Protein AF-A0A4R8FY64-F1 (afdb_monomer)

Mean predicted aligned error: 5.44 Å

Structure (mmCIF, N/CA/C/O backbone):
data_AF-A0A4R8FY64-F1
#
_entry.id   AF-A0A4R8FY64-F1
#
loop_
_atom_site.group_PDB
_atom_site.id
_atom_site.type_symbol
_atom_site.label_atom_id
_atom_site.label_alt_id
_atom_site.label_comp_id
_atom_site.label_asym_id
_atom_site.label_entity_id
_atom_site.label_seq_id
_atom_site.pdbx_PDB_ins_code
_atom_site.Cartn_x
_atom_site.Cartn_y
_atom_site.Cartn_z
_atom_site.occupancy
_atom_site.B_iso_or_equiv
_atom_site.auth_seq_id
_atom_site.auth_comp_id
_atom_site.auth_asym_id
_atom_site.auth_atom_id
_atom_site.pdbx_PDB_model_num
ATOM 1 N N . MET A 1 1 ? 22.031 -8.456 -6.719 1.00 40.69 1 MET A N 1
ATOM 2 C CA . MET A 1 1 ? 20.586 -8.147 -6.676 1.00 40.69 1 MET A CA 1
ATOM 3 C C . MET A 1 1 ? 20.107 -8.464 -5.271 1.00 40.69 1 MET A C 1
ATOM 5 O O . MET A 1 1 ? 20.200 -9.615 -4.882 1.00 40.69 1 MET A O 1
ATOM 9 N N . LEU A 1 2 ? 19.717 -7.461 -4.481 1.00 50.09 2 LEU A N 1
ATOM 10 C CA . LEU A 1 2 ? 19.338 -7.645 -3.068 1.00 50.09 2 LEU A CA 1
ATOM 11 C C . LEU A 1 2 ? 17.896 -8.152 -2.872 1.00 50.09 2 LEU A C 1
ATOM 13 O O . LEU A 1 2 ? 17.432 -8.225 -1.742 1.00 50.09 2 LEU A O 1
ATOM 17 N N . PHE A 1 3 ? 17.180 -8.509 -3.943 1.00 54.56 3 PHE A N 1
ATOM 18 C CA . PHE A 1 3 ? 15.768 -8.875 -3.867 1.00 54.56 3 PHE A CA 1
ATOM 19 C C . PHE A 1 3 ? 15.477 -10.065 -4.783 1.00 54.56 3 PHE A C 1
ATOM 21 O O . PHE A 1 3 ? 15.800 -10.026 -5.971 1.00 54.56 3 PHE A O 1
ATOM 28 N N . GLY A 1 4 ? 14.887 -11.121 -4.218 1.00 47.72 4 GLY A N 1
ATOM 29 C CA . GLY A 1 4 ? 14.247 -12.178 -4.995 1.00 47.72 4 GLY A CA 1
ATOM 30 C C . GLY A 1 4 ? 12.927 -11.661 -5.587 1.00 47.72 4 GLY A C 1
ATOM 31 O O . GLY A 1 4 ? 12.262 -10.850 -4.942 1.00 47.72 4 GLY A O 1
ATOM 32 N N . PRO A 1 5 ? 12.532 -12.107 -6.789 1.00 56.25 5 PRO A N 1
ATOM 33 C CA . PRO A 1 5 ? 11.401 -11.557 -7.547 1.00 56.25 5 PRO A CA 1
ATOM 34 C C . PRO A 1 5 ? 10.006 -11.807 -6.938 1.00 56.25 5 PRO A C 1
ATOM 36 O O . PRO A 1 5 ? 9.020 -11.379 -7.525 1.00 56.25 5 PRO A O 1
ATOM 39 N N . ASP A 1 6 ? 9.909 -12.476 -5.786 1.00 58.50 6 ASP A N 1
ATOM 40 C CA . ASP A 1 6 ? 8.6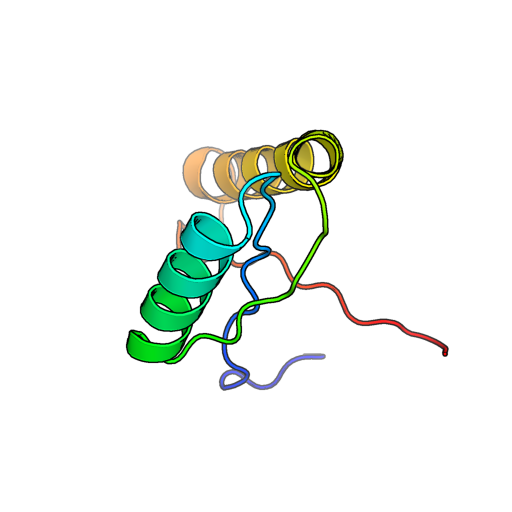92 -13.191 -5.367 1.00 58.50 6 ASP A CA 1
ATOM 41 C C . ASP A 1 6 ? 8.127 -12.751 -4.000 1.00 58.50 6 ASP A C 1
ATOM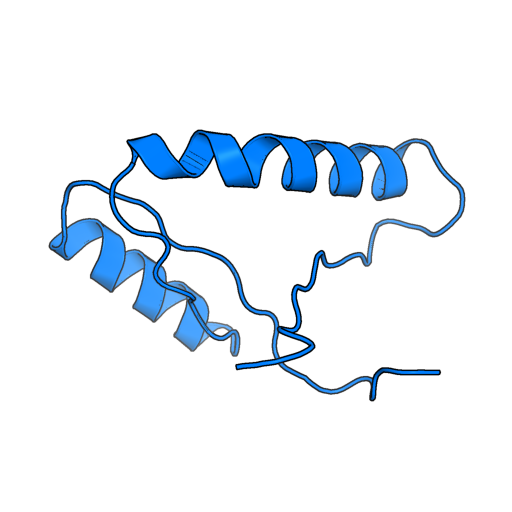 43 O O . ASP A 1 6 ? 7.296 -13.417 -3.386 1.00 58.50 6 ASP A O 1
ATOM 47 N N . ALA A 1 7 ? 8.599 -11.625 -3.459 1.00 72.69 7 ALA A N 1
ATOM 48 C CA . ALA A 1 7 ? 8.080 -11.121 -2.192 1.00 72.69 7 ALA A CA 1
ATOM 49 C C . ALA A 1 7 ? 6.843 -10.240 -2.425 1.00 72.69 7 ALA A C 1
ATOM 51 O O . ALA A 1 7 ? 6.956 -9.160 -3.006 1.00 72.69 7 ALA A O 1
ATOM 52 N N . ALA A 1 8 ? 5.687 -10.692 -1.925 1.00 84.50 8 ALA A N 1
ATOM 53 C CA . ALA A 1 8 ? 4.414 -9.980 -2.024 1.00 84.50 8 ALA A CA 1
ATOM 54 C C . ALA A 1 8 ? 4.541 -8.487 -1.633 1.00 84.50 8 ALA A C 1
ATOM 56 O O . ALA A 1 8 ? 5.170 -8.177 -0.614 1.00 84.50 8 ALA A O 1
ATOM 57 N N . PRO A 1 9 ? 3.946 -7.565 -2.412 1.00 89.56 9 PRO A N 1
ATOM 58 C CA . PRO A 1 9 ? 3.860 -6.147 -2.081 1.00 89.56 9 PRO A CA 1
ATOM 59 C C . PRO A 1 9 ? 3.304 -5.874 -0.685 1.00 89.56 9 PRO A C 1
ATOM 61 O O . PRO A 1 9 ? 2.405 -6.581 -0.226 1.00 89.56 9 PRO A O 1
ATOM 64 N N . HIS A 1 10 ? 3.779 -4.787 -0.066 1.00 90.69 10 HIS A N 1
ATOM 65 C CA . HIS A 1 10 ? 3.304 -4.318 1.237 1.00 90.69 10 HIS A CA 1
ATOM 66 C C . HIS A 1 10 ? 2.666 -2.918 1.165 1.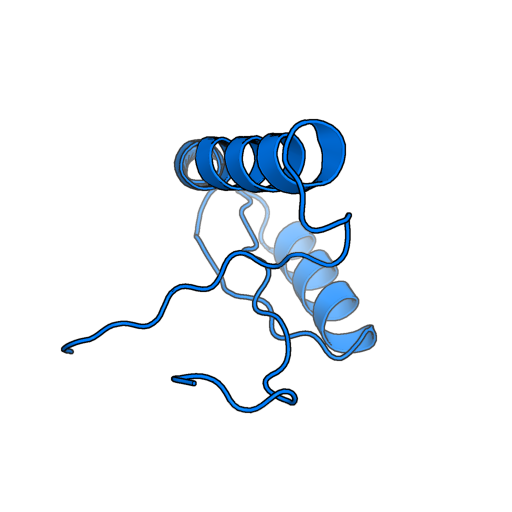00 90.69 10 HIS A C 1
ATOM 68 O O . HIS A 1 10 ? 3.310 -1.941 1.553 1.00 90.69 10 HIS A O 1
ATOM 74 N N . PRO A 1 11 ? 1.438 -2.765 0.633 1.00 91.62 11 PRO A N 1
ATOM 75 C CA . PRO A 1 11 ? 0.751 -1.477 0.643 1.00 91.62 11 PRO A CA 1
ATOM 76 C C . PRO A 1 11 ? 0.452 -1.032 2.076 1.00 91.62 11 PRO A C 1
ATOM 78 O O . PRO A 1 11 ? -0.003 -1.833 2.893 1.00 91.62 11 PRO A O 1
ATOM 81 N N . THR A 1 12 ? 0.672 0.246 2.378 1.00 93.50 12 THR A N 1
ATOM 82 C CA . THR A 1 12 ? 0.281 0.812 3.673 1.00 93.50 12 THR A CA 1
ATOM 83 C C . THR A 1 12 ? -1.212 1.106 3.709 1.00 93.50 12 THR A C 1
ATOM 85 O O . THR A 1 12 ? -1.762 1.596 2.724 1.00 93.50 12 THR A O 1
ATOM 88 N N . VAL A 1 13 ? -1.836 0.866 4.857 1.00 96.00 13 VAL A N 1
ATOM 89 C CA . VAL A 1 13 ? -3.219 1.236 5.155 1.00 96.00 13 VAL A CA 1
ATOM 90 C C . VAL A 1 13 ? -3.202 2.305 6.242 1.00 96.00 13 VAL A C 1
ATOM 92 O O . VAL A 1 13 ? -2.534 2.143 7.262 1.00 96.00 13 VAL A O 1
ATOM 95 N N . GLN A 1 14 ? -3.917 3.403 6.009 1.00 96.19 14 GLN A N 1
ATOM 96 C CA . GLN A 1 14 ? -4.077 4.500 6.955 1.00 96.19 14 GLN A CA 1
ATOM 97 C C . GLN A 1 14 ? -5.550 4.892 7.045 1.00 96.19 14 GLN A C 1
ATOM 99 O O . GLN A 1 14 ? -6.215 5.017 6.016 1.00 96.19 14 GLN A O 1
ATOM 104 N N . GLY A 1 15 ? -6.048 5.156 8.249 1.00 97.19 15 GLY A N 1
ATOM 105 C CA . GLY A 1 15 ? -7.424 5.607 8.446 1.00 97.19 15 GLY A CA 1
ATOM 106 C C . GLY A 1 15 ? -7.772 5.814 9.913 1.00 97.19 15 GLY A C 1
ATOM 107 O O . GLY A 1 15 ? -7.166 5.210 10.790 1.00 97.19 15 GLY A O 1
ATOM 108 N N . ASP A 1 16 ? -8.737 6.696 10.173 1.00 98.12 16 ASP A N 1
ATOM 109 C CA . ASP A 1 16 ? -9.246 6.952 11.530 1.00 98.12 16 ASP A CA 1
ATOM 110 C C . ASP A 1 16 ? -10.489 6.093 11.858 1.00 98.12 16 ASP A C 1
ATOM 112 O O . ASP A 1 16 ? -10.898 6.013 13.013 1.00 98.12 16 ASP A O 1
ATOM 116 N N . ASP A 1 17 ? -11.078 5.439 10.849 1.00 98.06 17 ASP A N 1
ATOM 117 C CA . ASP A 1 17 ? -12.180 4.481 10.984 1.00 98.06 17 ASP A CA 1
ATOM 118 C C . ASP A 1 17 ? -11.633 3.055 10.850 1.00 98.06 17 ASP A C 1
ATOM 120 O O . ASP A 1 17 ? -11.164 2.659 9.779 1.00 98.06 17 ASP A O 1
ATOM 124 N N . THR A 1 18 ? -11.701 2.286 11.938 1.00 96.00 18 THR A N 1
ATOM 125 C CA . THR A 1 18 ? -11.142 0.930 11.995 1.00 96.00 18 THR A CA 1
ATOM 126 C C . THR A 1 18 ? -11.877 -0.051 11.082 1.00 96.00 18 THR A C 1
ATOM 128 O O . THR A 1 18 ? -11.243 -0.895 10.455 1.00 96.00 18 THR A O 1
ATOM 131 N N . GLY A 1 19 ? -13.201 0.083 10.942 1.00 97.94 19 GLY A N 1
ATOM 132 C CA . GLY A 1 19 ? -13.987 -0.776 10.055 1.00 97.94 19 GLY A CA 1
ATOM 133 C C . GLY A 1 19 ? -13.633 -0.545 8.586 1.00 97.94 19 GLY A C 1
ATOM 134 O O . GLY A 1 19 ? -13.520 -1.494 7.809 1.00 97.94 19 GLY A O 1
ATOM 135 N N . ALA A 1 20 ? -13.378 0.708 8.208 1.00 98.00 20 ALA A N 1
ATOM 136 C CA . ALA A 1 20 ? -12.904 1.040 6.870 1.00 98.00 20 ALA A CA 1
ATOM 137 C C . ALA A 1 20 ? -11.493 0.486 6.598 1.00 98.00 20 ALA A C 1
ATOM 139 O O . ALA A 1 20 ? -11.245 -0.056 5.516 1.00 98.00 20 ALA A O 1
ATOM 140 N N . THR A 1 21 ? -10.570 0.590 7.561 1.00 97.88 21 THR A N 1
ATOM 141 C CA . THR A 1 21 ? -9.207 0.054 7.400 1.00 97.88 21 THR A CA 1
ATOM 142 C C . THR A 1 21 ? -9.179 -1.471 7.336 1.00 97.88 21 THR A C 1
ATOM 144 O O . THR A 1 21 ? -8.386 -2.018 6.570 1.00 97.88 21 THR A O 1
ATOM 147 N N . ASP A 1 22 ? -10.070 -2.155 8.058 1.00 98.06 22 ASP A N 1
ATOM 148 C CA . ASP A 1 22 ? -10.190 -3.617 8.015 1.00 98.06 22 ASP A CA 1
ATOM 149 C C . ASP A 1 22 ? -10.648 -4.098 6.634 1.00 98.06 22 ASP A C 1
ATOM 151 O O . ASP A 1 22 ? -10.004 -4.959 6.030 1.00 98.06 22 ASP A O 1
ATOM 155 N N . ILE A 1 23 ? -11.687 -3.467 6.072 1.00 98.44 23 ILE A N 1
ATOM 156 C CA . ILE A 1 23 ? -12.157 -3.758 4.708 1.00 98.44 23 ILE A CA 1
ATOM 157 C C . ILE A 1 23 ? -11.032 -3.530 3.690 1.00 98.44 23 ILE A C 1
ATOM 159 O O . ILE A 1 23 ? -10.805 -4.366 2.813 1.00 98.44 23 ILE A O 1
ATOM 163 N N . ALA A 1 24 ? -10.301 -2.417 3.799 1.00 97.94 24 ALA A N 1
ATOM 164 C CA . ALA A 1 24 ? -9.182 -2.132 2.905 1.00 97.94 24 ALA A CA 1
AT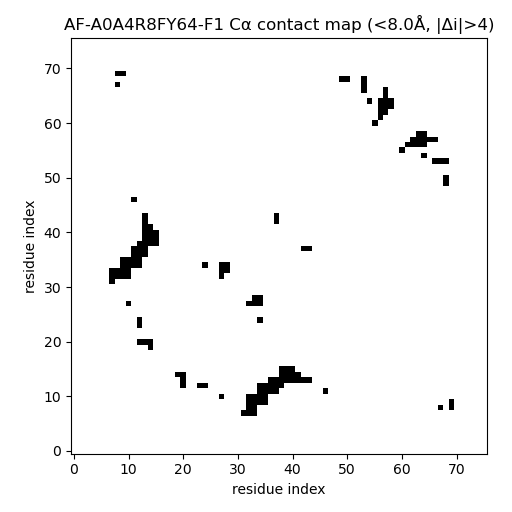OM 165 C C . ALA A 1 24 ? -8.076 -3.197 3.013 1.00 97.94 24 ALA A C 1
ATOM 167 O O . ALA A 1 24 ? -7.563 -3.665 1.994 1.00 97.94 24 ALA A O 1
ATOM 168 N N . ALA A 1 25 ? -7.732 -3.613 4.233 1.00 97.56 25 ALA A N 1
ATOM 169 C CA . ALA A 1 25 ? -6.740 -4.651 4.471 1.00 97.56 25 ALA A CA 1
ATOM 170 C C . ALA A 1 25 ? -7.169 -6.002 3.871 1.00 97.56 25 ALA A C 1
ATOM 172 O O . ALA A 1 25 ? -6.346 -6.685 3.258 1.00 97.56 25 ALA A O 1
ATOM 173 N N . ASP A 1 26 ? -8.445 -6.368 3.976 1.00 98.19 26 ASP A N 1
ATOM 174 C CA . ASP A 1 26 ? -8.973 -7.606 3.399 1.00 98.19 26 ASP A CA 1
ATOM 175 C C . ASP A 1 26 ? -8.972 -7.594 1.871 1.00 98.19 26 ASP A C 1
ATOM 177 O O . ASP A 1 26 ? -8.568 -8.580 1.251 1.00 98.19 26 ASP A O 1
ATOM 181 N N . LEU A 1 27 ? -9.312 -6.464 1.246 1.00 98.25 27 LEU A N 1
ATOM 182 C CA . LEU A 1 27 ? -9.198 -6.302 -0.207 1.00 98.25 27 LEU A CA 1
ATOM 183 C C . LEU A 1 27 ? -7.747 -6.444 -0.688 1.00 98.25 27 LEU A C 1
ATOM 185 O O . LEU A 1 27 ? -7.489 -7.092 -1.702 1.00 98.25 27 LEU A O 1
ATOM 189 N N . ILE A 1 28 ? -6.787 -5.885 0.053 1.00 96.75 28 ILE A N 1
ATOM 190 C CA . ILE A 1 28 ? -5.354 -6.018 -0.249 1.00 96.75 28 ILE A CA 1
ATOM 191 C C . ILE A 1 28 ? -4.909 -7.485 -0.130 1.00 96.75 28 ILE A C 1
ATOM 193 O O . ILE A 1 28 ? -4.187 -7.984 -0.996 1.00 96.75 28 ILE A O 1
ATOM 197 N N . ARG A 1 29 ? -5.362 -8.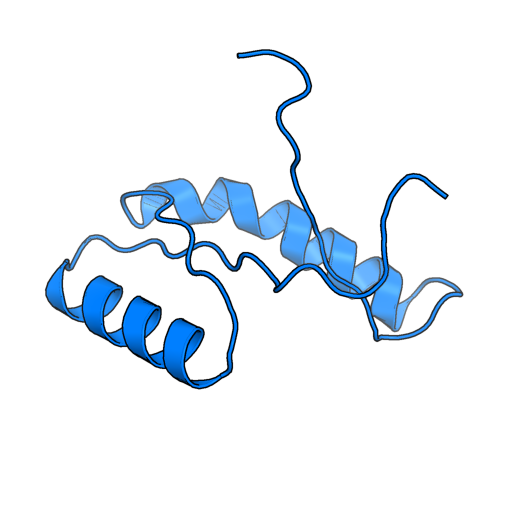205 0.904 1.00 96.25 29 ARG A N 1
ATOM 198 C CA . ARG A 1 29 ? -5.075 -9.643 1.059 1.00 96.25 29 ARG A CA 1
ATOM 199 C C . ARG A 1 29 ? -5.686 -10.471 -0.067 1.00 96.25 29 ARG A C 1
ATOM 201 O O . ARG A 1 29 ? -5.033 -11.389 -0.558 1.00 96.25 29 ARG A O 1
ATOM 208 N N . ALA A 1 30 ? -6.898 -10.132 -0.505 1.00 97.81 30 ALA A N 1
ATOM 209 C CA . ALA A 1 30 ? -7.608 -10.849 -1.563 1.00 97.81 30 ALA A CA 1
ATOM 210 C C . ALA A 1 30 ? -6.865 -10.834 -2.912 1.00 97.81 30 ALA A C 1
ATOM 212 O O . ALA A 1 30 ? -6.999 -11.777 -3.688 1.00 97.81 30 ALA A O 1
ATOM 213 N N . ILE A 1 31 ? -6.040 -9.813 -3.176 1.00 95.38 31 ILE A N 1
ATOM 214 C CA . ILE A 1 31 ? -5.189 -9.728 -4.378 1.00 95.38 31 ILE A CA 1
ATOM 215 C C . ILE A 1 31 ? -3.769 -10.288 -4.169 1.00 95.38 31 ILE A C 1
ATOM 217 O O . ILE A 1 31 ? -2.901 -10.114 -5.023 1.00 95.38 31 ILE A O 1
ATOM 221 N N . GLY A 1 32 ? -3.513 -10.960 -3.041 1.00 93.62 32 GLY A N 1
ATOM 222 C CA . GLY A 1 32 ? -2.228 -11.597 -2.733 1.00 93.62 32 GLY A CA 1
ATOM 223 C C . GLY A 1 32 ? -1.161 -10.653 -2.171 1.00 93.62 32 GLY A C 1
ATOM 224 O O . GLY A 1 32 ? 0.007 -11.033 -2.078 1.00 93.62 32 GLY A O 1
ATOM 225 N N . PHE A 1 33 ? -1.529 -9.427 -1.796 1.00 93.38 33 PHE A N 1
ATOM 226 C CA . PHE A 1 33 ? -0.621 -8.465 -1.168 1.00 93.38 33 PHE A CA 1
ATOM 227 C C . PHE A 1 33 ? -0.718 -8.542 0.361 1.00 93.38 33 PHE A C 1
ATOM 229 O O . PHE A 1 33 ? -1.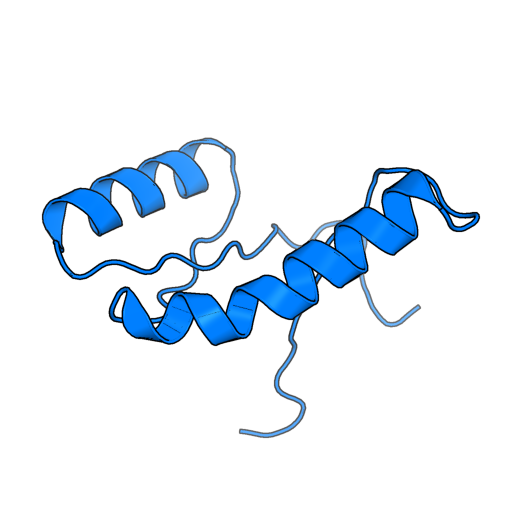613 -9.168 0.928 1.00 93.38 33 PHE A O 1
ATOM 236 N N . LYS A 1 34 ? 0.230 -7.912 1.056 1.00 93.38 34 LYS A N 1
ATOM 237 C CA . LYS A 1 34 ? 0.325 -7.934 2.518 1.00 93.38 34 LYS A CA 1
ATOM 238 C C . LYS A 1 34 ? 0.117 -6.524 3.080 1.00 93.38 34 LYS A C 1
ATOM 240 O O . LYS A 1 34 ? 1.055 -5.735 3.042 1.00 93.38 34 LYS A O 1
ATOM 245 N N . PRO A 1 35 ? -1.079 -6.176 3.587 1.00 94.69 35 PRO A N 1
ATOM 246 C CA . PRO A 1 35 ? -1.328 -4.832 4.097 1.00 94.69 35 PRO A CA 1
ATOM 247 C C . PRO A 1 35 ? -0.426 -4.536 5.299 1.00 94.69 35 PRO A C 1
ATOM 249 O O . PRO A 1 35 ? -0.237 -5.390 6.167 1.00 94.69 35 PRO A O 1
ATOM 252 N N . LEU A 1 36 ? 0.110 -3.320 5.345 1.00 92.56 36 LEU A N 1
ATOM 253 C CA . LEU A 1 36 ? 0.881 -2.797 6.466 1.00 92.56 36 LEU A CA 1
ATOM 254 C C . LEU A 1 36 ? 0.072 -1.697 7.152 1.00 92.56 36 LEU A C 1
ATOM 256 O O . LEU A 1 36 ? -0.186 -0.660 6.545 1.00 92.56 36 LEU A O 1
ATOM 260 N N . ASP A 1 37 ? -0.313 -1.908 8.406 1.00 93.50 37 ASP A N 1
ATOM 261 C CA . ASP A 1 37 ? -0.952 -0.862 9.205 1.00 93.50 37 ASP A CA 1
ATOM 262 C C . ASP A 1 37 ? 0.043 0.281 9.456 1.00 93.50 37 ASP A C 1
ATOM 264 O O . ASP A 1 37 ? 1.127 0.081 10.009 1.00 93.50 37 ASP A O 1
ATOM 268 N N . ALA A 1 38 ? -0.317 1.478 8.999 1.00 93.75 38 ALA A N 1
ATOM 269 C CA . ALA A 1 38 ? 0.460 2.697 9.160 1.00 93.75 38 ALA A CA 1
ATOM 270 C C . ALA A 1 38 ? -0.246 3.727 10.065 1.00 93.75 38 ALA A C 1
ATOM 272 O O . ALA A 1 38 ? 0.197 4.877 10.146 1.00 93.75 38 ALA A O 1
ATOM 273 N N . GLY A 1 39 ? -1.304 3.327 10.775 1.00 95.25 39 GLY A N 1
ATOM 274 C CA . GLY A 1 39 ? -2.012 4.123 11.774 1.00 95.25 39 GLY A CA 1
ATOM 275 C C . GLY A 1 39 ? -3.044 5.101 11.203 1.00 95.25 39 GLY A C 1
ATOM 276 O O . GLY A 1 39 ? -3.561 4.938 10.101 1.00 95.25 39 GLY A O 1
ATOM 277 N N . GLY A 1 40 ? -3.357 6.142 11.981 1.00 96.44 40 GLY A N 1
ATOM 278 C CA . GLY A 1 40 ? -4.404 7.116 11.646 1.00 96.44 40 GLY A CA 1
ATOM 279 C C . GLY A 1 40 ? -4.157 7.892 10.347 1.00 96.44 40 GLY A C 1
ATOM 280 O O . GLY A 1 40 ? -3.025 8.026 9.884 1.00 96.44 40 GLY A O 1
ATOM 281 N N . LEU A 1 41 ? -5.200 8.510 9.792 1.00 96.00 41 LEU A N 1
ATOM 282 C CA . LEU A 1 41 ? -5.173 9.164 8.473 1.00 96.00 41 LEU A CA 1
ATOM 283 C C . LEU A 1 41 ? -4.067 10.231 8.344 1.00 96.00 41 LEU A C 1
ATOM 285 O O . LEU A 1 41 ? -3.481 10.438 7.279 1.00 96.00 41 LEU A O 1
ATOM 289 N N . ARG A 1 42 ? -3.713 10.881 9.460 1.00 95.62 42 ARG A N 1
ATOM 290 C CA . ARG A 1 42 ? -2.630 11.878 9.541 1.00 95.62 42 ARG A CA 1
ATOM 291 C C . ARG A 1 42 ? -1.248 11.337 9.173 1.00 95.62 42 ARG A C 1
ATOM 293 O O . ARG A 1 42 ? -0.360 12.146 8.890 1.00 95.62 42 ARG A O 1
ATOM 300 N N . THR A 1 43 ? -1.019 10.028 9.210 1.00 95.19 43 THR A N 1
ATOM 301 C CA . THR A 1 43 ? 0.263 9.430 8.811 1.00 95.19 43 THR A CA 1
ATOM 302 C C . THR A 1 43 ? 0.375 9.275 7.292 1.00 95.19 43 THR A C 1
ATOM 304 O O . THR A 1 43 ? 1.489 9.203 6.776 1.00 95.19 43 THR A O 1
ATOM 307 N N . GLY A 1 44 ? -0.737 9.343 6.546 1.00 92.38 44 GLY A N 1
ATOM 308 C CA . GLY A 1 44 ? -0.754 9.216 5.082 1.00 92.38 44 GLY A CA 1
ATOM 309 C C . GLY A 1 44 ? 0.124 10.245 4.359 1.00 92.38 44 GLY A C 1
ATOM 310 O O . GLY A 1 44 ? 0.708 9.953 3.315 1.00 92.38 44 GLY A O 1
ATOM 311 N N . ARG A 1 45 ? 0.339 11.424 4.961 1.00 94.25 45 ARG A N 1
ATOM 312 C CA . ARG A 1 45 ? 1.283 12.436 4.448 1.00 94.25 45 ARG A CA 1
ATOM 313 C C . ARG A 1 45 ? 2.720 11.933 4.320 1.00 94.25 45 ARG A C 1
ATOM 315 O O . ARG A 1 45 ? 3.470 12.481 3.524 1.00 94.25 45 ARG A O 1
ATOM 322 N N . PHE A 1 46 ? 3.114 10.927 5.102 1.00 91.69 46 PHE A N 1
ATOM 323 C CA . PHE A 1 46 ? 4.446 10.336 5.017 1.00 91.69 46 PHE A CA 1
ATOM 324 C C . PHE A 1 46 ? 4.554 9.350 3.852 1.00 91.69 46 PHE A C 1
ATOM 326 O O . PHE A 1 46 ? 5.639 9.192 3.310 1.00 91.69 46 PHE A O 1
ATOM 333 N N . ALA A 1 47 ? 3.443 8.744 3.417 1.00 90.19 47 ALA A N 1
ATOM 334 C CA . ALA A 1 47 ? 3.399 7.879 2.238 1.00 90.19 47 ALA A CA 1
ATOM 335 C C . ALA A 1 47 ? 3.356 8.678 0.919 1.00 90.19 47 ALA A C 1
ATOM 337 O O . ALA A 1 47 ? 3.923 8.251 -0.088 1.00 90.19 47 ALA A O 1
ATOM 338 N N . ALA A 1 48 ? 2.72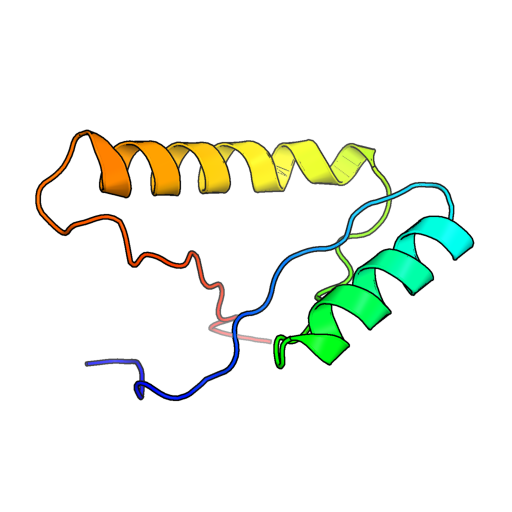6 9.859 0.919 1.00 89.00 48 ALA A N 1
ATOM 339 C CA . ALA A 1 48 ? 2.501 10.661 -0.287 1.00 89.00 48 ALA A CA 1
ATOM 340 C C . ALA A 1 48 ? 3.776 11.002 -1.102 1.00 89.00 48 ALA A C 1
ATOM 342 O O . ALA A 1 48 ? 3.743 10.851 -2.326 1.00 89.00 48 ALA A O 1
ATOM 343 N N . PRO A 1 49 ? 4.918 11.390 -0.495 1.00 91.06 49 PRO A N 1
ATOM 344 C CA . PRO A 1 49 ? 6.149 11.650 -1.243 1.00 91.06 49 PRO A CA 1
ATOM 345 C C . PRO A 1 49 ? 6.686 10.413 -1.970 1.00 91.06 49 PRO A C 1
ATOM 347 O O . PRO A 1 49 ? 7.229 10.534 -3.068 1.00 91.06 49 PRO A O 1
ATOM 350 N N . PHE A 1 50 ? 6.516 9.221 -1.392 1.00 89.94 50 PHE A N 1
ATOM 351 C CA . PHE A 1 50 ? 6.958 7.974 -2.015 1.00 89.94 50 PHE A CA 1
ATOM 352 C C . PHE A 1 50 ? 6.077 7.609 -3.204 1.00 89.94 50 PHE A C 1
ATOM 354 O O . PHE A 1 50 ? 6.608 7.277 -4.260 1.00 89.94 50 PHE A O 1
ATOM 361 N N . ALA A 1 51 ? 4.755 7.763 -3.074 1.00 88.69 51 ALA A N 1
ATOM 362 C CA . ALA A 1 51 ? 3.834 7.595 -4.196 1.00 88.69 51 ALA A CA 1
ATOM 363 C C . ALA A 1 51 ? 4.180 8.549 -5.356 1.00 88.69 51 ALA A C 1
ATOM 365 O O . ALA A 1 51 ? 4.257 8.120 -6.509 1.00 88.69 51 ALA A O 1
ATOM 366 N N . LEU A 1 52 ? 4.476 9.820 -5.050 1.00 91.44 52 LEU A N 1
ATOM 367 C CA . LEU A 1 52 ? 4.907 10.799 -6.050 1.00 91.44 52 LEU A CA 1
ATOM 368 C C . LEU A 1 52 ? 6.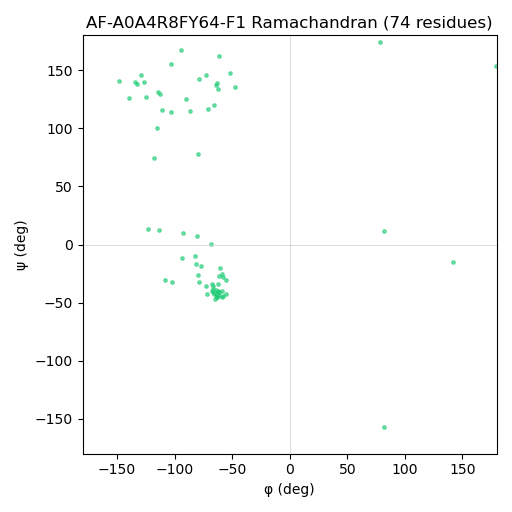239 10.404 -6.708 1.00 91.44 52 LEU A C 1
ATOM 370 O O . LEU A 1 52 ? 6.362 10.468 -7.930 1.00 91.44 52 LEU A O 1
ATOM 374 N N . GLY A 1 53 ? 7.224 9.956 -5.925 1.00 90.50 53 GLY A N 1
ATOM 375 C CA . GLY A 1 53 ? 8.507 9.476 -6.444 1.00 90.50 53 GLY A CA 1
ATOM 376 C C . GLY A 1 53 ? 8.366 8.249 -7.351 1.00 90.50 53 GLY A C 1
ATOM 377 O O . GLY A 1 53 ? 9.003 8.183 -8.404 1.00 90.50 53 GLY A O 1
ATOM 378 N N . THR A 1 54 ? 7.493 7.302 -6.991 1.00 88.31 54 THR A N 1
ATOM 379 C CA . THR A 1 54 ? 7.168 6.139 -7.829 1.00 88.31 54 THR A CA 1
ATOM 380 C C . THR A 1 54 ? 6.521 6.570 -9.144 1.00 88.31 54 THR A C 1
ATOM 382 O O . THR A 1 54 ? 6.957 6.115 -10.200 1.00 88.31 54 THR A O 1
ATOM 385 N N . ALA A 1 55 ? 5.554 7.493 -9.109 1.00 88.12 55 ALA A N 1
ATOM 386 C CA . ALA A 1 55 ? 4.904 8.013 -10.312 1.00 88.12 55 ALA A CA 1
ATOM 387 C C . ALA A 1 55 ? 5.885 8.765 -11.228 1.00 88.12 55 ALA A C 1
ATOM 389 O O . ALA A 1 55 ? 5.926 8.518 -12.432 1.00 88.12 55 ALA A O 1
ATOM 390 N N . ALA A 1 56 ? 6.733 9.631 -10.664 1.00 90.44 56 ALA A N 1
ATOM 391 C CA . ALA A 1 56 ? 7.761 10.334 -11.427 1.00 90.44 56 ALA A CA 1
ATOM 392 C C . ALA A 1 56 ? 8.717 9.350 -12.119 1.00 90.44 56 ALA A C 1
ATOM 394 O O . ALA A 1 56 ? 9.072 9.540 -13.282 1.00 90.44 56 ALA A O 1
ATOM 395 N N . ARG A 1 57 ? 9.097 8.260 -11.444 1.00 88.31 57 ARG A N 1
ATOM 396 C CA . ARG A 1 57 ? 9.971 7.245 -12.036 1.00 88.31 57 ARG A CA 1
AT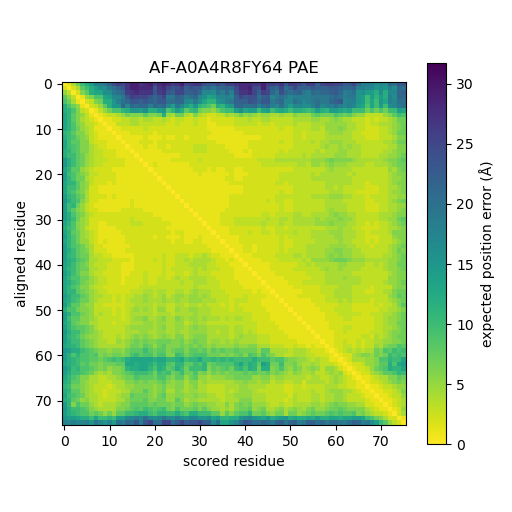OM 397 C C . ARG A 1 57 ? 9.278 6.391 -13.095 1.00 88.31 57 ARG A C 1
ATOM 399 O O . ARG A 1 57 ? 9.917 6.062 -14.084 1.00 88.31 57 ARG A O 1
ATOM 406 N N . ALA A 1 58 ? 7.998 6.079 -12.908 1.00 89.19 58 ALA A N 1
ATOM 407 C CA . ALA A 1 58 ? 7.200 5.335 -13.879 1.00 89.19 58 ALA A CA 1
ATOM 408 C C . ALA A 1 58 ? 6.971 6.125 -15.177 1.00 89.19 58 ALA A C 1
ATOM 410 O O . ALA A 1 58 ? 7.012 5.546 -16.261 1.00 89.19 58 ALA A O 1
ATOM 411 N N . CYS A 1 59 ? 6.714 7.432 -15.059 1.00 85.69 59 CYS A N 1
ATOM 412 C CA . CYS A 1 59 ? 6.227 8.250 -16.171 1.00 85.69 59 CYS A CA 1
ATOM 413 C C . CYS A 1 59 ? 7.301 9.126 -16.828 1.00 85.69 59 CYS A C 1
ATOM 415 O O . CYS A 1 59 ? 7.197 9.420 -18.014 1.00 85.69 59 CYS A O 1
ATOM 417 N N . ILE A 1 60 ? 8.294 9.595 -16.067 1.00 88.25 60 ILE A N 1
ATOM 418 C CA . ILE A 1 60 ? 9.255 10.613 -16.530 1.00 88.25 60 ILE A CA 1
ATOM 419 C C . ILE A 1 60 ? 10.636 9.998 -16.773 1.00 88.25 60 ILE A C 1
ATOM 421 O O . ILE A 1 60 ? 11.389 10.483 -17.613 1.00 88.25 60 ILE A O 1
ATOM 425 N N . GLN A 1 61 ? 10.999 8.952 -16.028 1.00 83.31 61 GLN A N 1
ATOM 426 C CA . GLN A 1 61 ? 12.333 8.358 -16.087 1.00 83.31 61 GLN A CA 1
ATOM 427 C C . GLN A 1 61 ? 12.347 7.044 -16.884 1.00 83.31 61 GLN A C 1
ATOM 429 O O . GLN A 1 61 ? 11.337 6.342 -16.959 1.00 83.31 61 GLN A O 1
ATOM 434 N N . PRO A 1 62 ? 13.501 6.657 -17.452 1.00 76.88 62 PRO A N 1
ATOM 435 C CA . PRO A 1 62 ? 13.667 5.340 -18.056 1.00 76.88 62 PRO A CA 1
ATOM 436 C C . PRO A 1 62 ? 13.487 4.224 -17.009 1.00 76.88 62 PRO A C 1
ATOM 438 O O . PRO A 1 62 ? 14.061 4.295 -15.920 1.00 76.88 62 PRO A O 1
ATOM 441 N N . GLY A 1 63 ? 12.717 3.177 -17.331 1.00 77.62 63 GLY A N 1
ATOM 442 C CA . GLY A 1 63 ? 12.511 2.020 -16.441 1.00 77.62 63 GLY A CA 1
ATOM 443 C C . GLY A 1 63 ? 11.098 1.428 -16.441 1.00 77.62 63 GLY A C 1
ATOM 444 O O . GLY A 1 63 ? 10.930 0.289 -16.014 1.00 77.62 63 GLY A O 1
ATOM 445 N N . GLY A 1 64 ? 10.109 2.153 -16.974 1.00 81.56 64 GLY A N 1
ATOM 446 C CA . GLY A 1 64 ? 8.736 1.667 -17.137 1.00 81.56 64 GLY A CA 1
ATOM 447 C C . GLY A 1 64 ? 7.895 1.697 -15.854 1.00 81.56 64 GLY A C 1
ATOM 448 O O . GLY A 1 64 ? 8.375 2.022 -14.771 1.00 81.56 64 GLY A O 1
ATOM 449 N N . ALA A 1 65 ? 6.608 1.365 -15.991 1.00 84.31 65 ALA A N 1
ATOM 450 C CA . ALA A 1 65 ? 5.602 1.552 -14.940 1.00 84.31 65 ALA A CA 1
ATOM 451 C C . ALA A 1 65 ? 5.551 0.440 -13.874 1.00 84.31 65 ALA A C 1
ATOM 453 O O . ALA A 1 65 ? 4.873 0.594 -12.861 1.00 84.31 65 ALA A O 1
ATOM 454 N N . ALA A 1 66 ? 6.255 -0.676 -14.082 1.00 85.62 66 ALA A N 1
ATOM 455 C CA . ALA A 1 66 ? 6.274 -1.800 -13.151 1.00 85.62 66 ALA A CA 1
ATOM 456 C C . ALA A 1 66 ? 7.221 -1.508 -11.976 1.00 85.62 66 ALA A C 1
ATOM 458 O O . ALA A 1 66 ? 8.360 -1.972 -11.940 1.00 85.62 66 ALA A O 1
ATOM 459 N N . LEU A 1 67 ? 6.755 -0.691 -11.030 1.00 84.12 67 LEU A N 1
ATOM 460 C CA . LEU A 1 67 ? 7.537 -0.224 -9.890 1.00 84.12 67 LEU A CA 1
ATOM 461 C C . LEU A 1 67 ? 6.794 -0.454 -8.580 1.00 84.12 67 LEU A C 1
ATOM 463 O O . LEU A 1 67 ? 5.580 -0.293 -8.486 1.00 84.12 67 LEU A O 1
ATOM 467 N N . ILE A 1 68 ? 7.567 -0.751 -7.542 1.00 86.44 68 ILE A N 1
ATOM 468 C CA . ILE A 1 68 ? 7.098 -0.801 -6.164 1.00 86.44 68 ILE A CA 1
ATOM 469 C C . ILE A 1 68 ? 8.093 -0.073 -5.265 1.00 86.44 68 ILE A C 1
ATOM 471 O O . ILE A 1 68 ? 9.306 -0.189 -5.441 1.00 86.44 68 ILE A O 1
ATOM 475 N N . CYS A 1 69 ? 7.580 0.687 -4.298 1.00 83.31 69 CYS A N 1
ATOM 476 C CA . CYS A 1 69 ? 8.382 1.209 -3.198 1.00 83.31 69 CYS A CA 1
ATOM 477 C C . CYS A 1 69 ? 8.349 0.195 -2.047 1.00 83.31 69 CYS A C 1
ATOM 479 O O . CYS A 1 69 ? 7.270 -0.203 -1.609 1.00 83.31 69 CYS A O 1
ATOM 481 N N . ARG A 1 70 ? 9.522 -0.241 -1.579 1.00 83.94 70 ARG A N 1
ATOM 482 C CA . ARG A 1 70 ? 9.667 -1.210 -0.489 1.00 83.94 70 ARG A CA 1
ATOM 483 C C . ARG A 1 70 ? 10.592 -0.650 0.584 1.00 83.94 70 ARG A C 1
ATOM 485 O O . ARG A 1 70 ? 11.622 -0.059 0.263 1.00 83.94 70 ARG A O 1
ATOM 492 N N . PHE A 1 71 ? 10.226 -0.888 1.838 1.00 80.25 71 PHE A N 1
ATOM 493 C CA . PHE A 1 71 ? 11.036 -0.573 3.007 1.00 80.25 71 PHE A CA 1
ATOM 494 C C . PHE A 1 71 ? 11.444 -1.872 3.694 1.00 80.25 71 PHE A C 1
ATOM 496 O O . PHE A 1 71 ? 10.598 -2.725 3.952 1.00 80.25 71 PHE A O 1
ATOM 503 N N . ASP A 1 72 ? 12.728 -2.001 4.006 1.00 79.56 72 ASP A N 1
ATOM 504 C CA . ASP A 1 72 ? 13.252 -3.070 4.848 1.00 79.56 72 ASP A CA 1
ATOM 505 C C . ASP A 1 72 ? 14.020 -2.413 6.004 1.00 79.56 72 ASP A C 1
ATOM 507 O O . ASP A 1 72 ? 14.891 -1.562 5.793 1.00 79.56 72 ASP A O 1
ATOM 511 N N . SER A 1 73 ? 13.680 -2.782 7.239 1.00 77.06 73 SER A N 1
ATOM 512 C CA . SER A 1 73 ? 14.418 -2.346 8.424 1.00 77.06 73 SER A CA 1
ATOM 513 C C . SER A 1 73 ? 15.767 -3.056 8.452 1.00 77.06 73 SER A C 1
ATOM 515 O O . SER A 1 73 ? 15.831 -4.278 8.555 1.00 77.06 73 SER A O 1
ATOM 517 N N . LEU A 1 74 ? 16.861 -2.299 8.365 1.00 81.88 74 LEU A N 1
ATOM 518 C CA . LEU A 1 74 ? 18.211 -2.876 8.346 1.00 81.88 74 LEU A CA 1
ATOM 519 C C . LEU A 1 74 ? 18.693 -3.316 9.737 1.00 81.88 74 LEU A C 1
ATOM 521 O O . LEU A 1 74 ? 19.649 -4.085 9.833 1.00 81.88 74 LEU A O 1
ATOM 525 N N . ARG A 1 75 ? 18.064 -2.809 10.806 1.00 80.25 75 ARG A N 1
ATOM 526 C CA . ARG A 1 75 ? 18.290 -3.182 12.212 1.00 80.25 75 ARG A CA 1
ATOM 527 C C . ARG A 1 75 ? 16.974 -3.034 12.984 1.00 80.25 75 ARG A C 1
ATOM 529 O O . ARG A 1 75 ? 16.229 -2.094 12.704 1.00 80.25 75 ARG A O 1
ATOM 536 N N . GLY A 1 76 ? 16.712 -3.971 13.895 1.00 53.19 76 GLY A N 1
ATOM 537 C CA . GLY A 1 76 ? 15.637 -3.924 14.892 1.00 53.19 76 GLY A CA 1
ATOM 538 C C . GLY A 1 76 ? 16.196 -3.577 16.259 1.00 53.19 76 GLY A C 1
ATOM 539 O O . GLY A 1 76 ? 17.346 -3.999 16.523 1.00 53.19 76 GLY A O 1
#

Organism: NCBI:txid364297

pLDDT: mean 87.11, std 12.97, range [40.69, 98.44]

Secondary structure (DSSP, 8-state):
----TT-----EE--S-HHHHHHHHHHHHHTT---EE--SGGGHHHHHHHHHHHHHHHHTSTT-S--------S--

Nearest PDB structures (foldseek):
  3hdv-assembly1_C  TM=6.858E-01  e=4.155E-01  Pseudomonas putida KT2440
  4wxm-assembly1_B  TM=6.384E-01  e=1.663E+00  Pseudomonas aeruginosa PAO1
  8xat-assembly1_A-2  TM=6.920E-01  e=3.567E+00  Arabidopsis thaliana
  8p53-assembly1_E  TM=6.905E-01  e=6.212E+00  Pseudomonas aeruginosa PAO1

Radius of gyration: 14.01 Å; Cα contacts (8 Å, |Δi|>4): 74; chains: 1; bounding box: 35×26×33 Å

Foldseek 3Di:
DPDDPDDAAEAEFEAPDPVVSVVVQVVCVVVVHHYDYQYYPVSVVVVVVVVVVLVCCQPPHPDHNPDDDDDDDPDD

Solvent-accessible surface area (backbone atoms only — not comparable to full-atom values): 4826 Å² total; per-residue (Å²): 129,100,66,74,98,78,72,65,54,64,54,74,43,57,37,80,47,67,71,61,42,50,53,52,38,50,56,36,42,74,75,63,32,45,58,35,85,56,50,45,48,84,46,46,70,72,51,49,62,54,55,50,52,52,49,47,40,30,74,74,40,94,80,48,69,88,75,81,90,83,87,79,81,91,71,133

Sequence (76 aa):
MLFGPDAAPHPTVQGDDTGATDIAADLIRAIGFKPLDAGGLRTGRFAAPFALGTAARACIQPGGAALICRFDSLRG